Protein AF-A0A1Q9VNB1-F1 (afdb_monomer_lite)

Secondary structure (DSSP, 8-state):
-------PPPPEE-GGGGTTPPPBSSHHHHHHHHHHHHHTTSSEEEEEE-HHHHT-SSEEEEEE--S-SSEEEEEEEEEEEEEEETTEEEEEEEEEEEEEEESS-EETTEE-

Sequence (112 aa):
MEPVVVREQPAADVTADYADIPASSGARGLVAAVAEQATRGMGDWILETTPDYAGEPFYRADVTGMQDDAQAGERLFITVREDVGENGREYTIDTVERTLLCHRGVSGGLCL

pLDDT: mean 83.18, std 15.66, range [35.34, 96.38]

Radius of gyration: 15.19 Å; chains: 1; bounding box: 54×28×34 Å

Foldseek 3Di:
DDDDPFDKFDWDWPLVVCPPPDKDPDPVVSVVVVLCVQCVVQWDKDFPDDCVGPVDQWTWMWTARHPDPFFRTKIKTWHWDWDQDPVGIIIDTDTIIIITGTDCDDDPRDGD

Structure (mmCIF, N/CA/C/O backbone):
data_AF-A0A1Q9VNB1-F1
#
_entry.id   AF-A0A1Q9VNB1-F1
#
loop_
_atom_site.group_PDB
_atom_site.id
_atom_site.type_symbol
_atom_site.label_atom_id
_atom_site.label_alt_id
_atom_site.label_comp_id
_atom_site.label_asym_id
_atom_site.label_entity_id
_atom_site.label_seq_id
_atom_site.pdbx_PDB_ins_code
_atom_site.Cartn_x
_atom_site.Cartn_y
_atom_site.Cartn_z
_atom_site.occupancy
_atom_site.B_iso_or_equiv
_atom_site.auth_seq_id
_atom_site.auth_comp_id
_atom_site.auth_asym_id
_atom_site.auth_atom_id
_atom_site.pdbx_PDB_model_num
ATOM 1 N N . MET A 1 1 ? -32.692 11.154 2.073 1.00 39.28 1 MET A N 1
ATOM 2 C CA . MET A 1 1 ? -31.400 10.504 1.786 1.00 39.28 1 MET A CA 1
ATOM 3 C C . MET A 1 1 ? -30.336 11.440 2.306 1.00 39.28 1 MET A C 1
ATOM 5 O O . MET A 1 1 ? -30.044 12.436 1.660 1.00 39.28 1 MET A O 1
ATOM 9 N N . GLU A 1 2 ? -29.897 11.208 3.536 1.00 35.34 2 GLU A N 1
ATOM 10 C CA . GLU A 1 2 ? -28.783 11.952 4.121 1.00 35.34 2 GLU A CA 1
ATOM 11 C C . GLU A 1 2 ? -27.477 11.401 3.528 1.00 35.34 2 GLU A C 1
ATOM 13 O O . GLU A 1 2 ? -27.385 10.189 3.314 1.00 35.34 2 GLU A O 1
ATOM 18 N N . PRO A 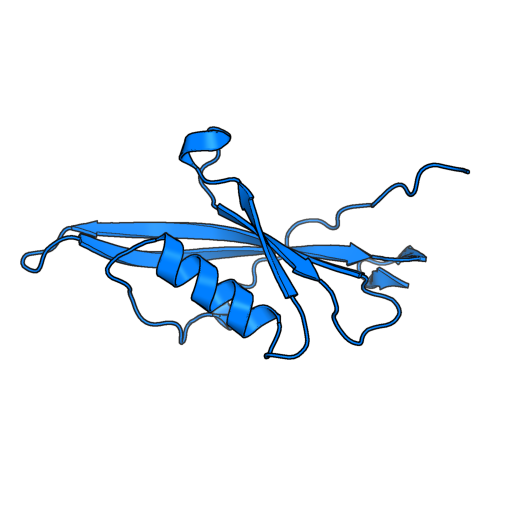1 3 ? -26.495 12.252 3.192 1.00 37.00 3 PRO A N 1
ATOM 19 C CA . PRO A 1 3 ? -25.218 11.787 2.672 1.00 37.00 3 PRO A CA 1
ATOM 20 C C . PRO A 1 3 ? -24.488 10.978 3.749 1.00 37.00 3 PRO A C 1
ATOM 22 O O . PRO A 1 3 ? -24.332 11.435 4.882 1.00 37.00 3 PRO A O 1
ATOM 25 N N . VAL A 1 4 ? -24.035 9.774 3.395 1.00 42.41 4 VAL A N 1
ATOM 26 C CA . VAL A 1 4 ? -23.155 8.964 4.244 1.00 42.41 4 VAL A CA 1
ATOM 27 C C . VAL A 1 4 ? -21.826 9.708 4.359 1.00 42.41 4 VAL A C 1
ATOM 29 O O . VAL A 1 4 ? -21.039 9.748 3.417 1.00 42.41 4 VAL A O 1
ATOM 32 N N . VAL A 1 5 ? -21.595 10.358 5.500 1.00 42.25 5 VAL A N 1
ATOM 33 C CA . VAL A 1 5 ? -20.314 11.000 5.811 1.00 42.25 5 VAL A CA 1
ATOM 34 C C . VAL A 1 5 ? -19.338 9.897 6.211 1.00 42.25 5 VAL A C 1
ATOM 36 O O . VAL A 1 5 ? -19.308 9.483 7.369 1.00 42.25 5 VAL A O 1
ATOM 39 N N . VAL A 1 6 ? -18.564 9.397 5.247 1.00 45.28 6 VAL A N 1
ATOM 40 C CA . VAL A 1 6 ? -17.441 8.489 5.514 1.00 45.28 6 VAL A CA 1
ATOM 41 C C . VAL A 1 6 ? -16.415 9.266 6.342 1.00 45.28 6 VAL A C 1
ATOM 43 O O . VAL A 1 6 ? -15.884 10.277 5.888 1.00 45.28 6 VAL A O 1
ATOM 46 N N . ARG A 1 7 ? -16.198 8.855 7.596 1.00 46.69 7 ARG A N 1
ATOM 47 C CA . ARG A 1 7 ? -15.191 9.451 8.484 1.00 46.69 7 ARG A CA 1
ATOM 48 C C . ARG A 1 7 ? -13.922 8.609 8.411 1.00 46.69 7 ARG A C 1
ATOM 50 O O . ARG A 1 7 ? -13.937 7.458 8.835 1.00 46.69 7 ARG A O 1
ATOM 57 N N . GLU A 1 8 ? -12.857 9.192 7.874 1.00 53.22 8 GLU A N 1
ATOM 58 C CA . GLU A 1 8 ? -11.533 8.577 7.742 1.00 53.22 8 GLU A CA 1
ATOM 59 C C . GLU A 1 8 ? -10.807 8.574 9.100 1.00 53.22 8 GLU A C 1
ATOM 61 O O . GLU A 1 8 ? -10.722 9.598 9.782 1.00 53.22 8 GLU A O 1
ATOM 66 N N . GLN A 1 9 ? -10.310 7.409 9.522 1.00 56.91 9 GLN A N 1
ATOM 67 C CA . GLN A 1 9 ? -9.381 7.289 10.650 1.00 56.91 9 GLN A CA 1
ATOM 68 C C . GLN A 1 9 ? -7.986 7.840 10.289 1.00 56.91 9 GLN A C 1
ATOM 70 O O . GLN A 1 9 ? -7.616 7.800 9.111 1.00 56.91 9 GLN A O 1
ATOM 75 N N . PRO A 1 10 ? -7.185 8.315 11.270 1.00 59.38 10 PRO A N 1
ATOM 76 C CA . PRO A 1 10 ? -5.778 8.622 11.019 1.00 59.38 10 PRO A CA 1
ATOM 77 C C . PRO A 1 10 ? -5.075 7.377 10.475 1.00 59.38 10 PRO A C 1
ATOM 79 O O . PRO A 1 10 ? -5.323 6.270 10.959 1.00 59.38 10 PRO A O 1
ATOM 82 N N . ALA A 1 11 ? -4.240 7.567 9.457 1.00 75.81 11 ALA A N 1
ATOM 83 C CA . ALA A 1 11 ? -3.580 6.461 8.789 1.00 75.81 11 ALA A CA 1
ATOM 84 C C . ALA A 1 11 ? -2.640 5.739 9.774 1.00 75.81 11 ALA A C 1
ATOM 86 O O . ALA A 1 11 ? -1.833 6.368 10.460 1.00 75.81 11 ALA A O 1
ATOM 87 N N . ALA A 1 12 ? -2.803 4.425 9.897 1.00 87.25 12 ALA A N 1
ATOM 88 C CA . ALA A 1 12 ? -1.961 3.562 10.710 1.00 87.25 12 ALA A CA 1
ATOM 89 C C . ALA A 1 12 ? -0.859 2.963 9.835 1.00 87.25 12 ALA A C 1
ATOM 91 O O . ALA A 1 12 ? -1.164 2.390 8.790 1.00 87.25 12 ALA A O 1
ATOM 92 N N . ASP A 1 13 ? 0.396 3.053 10.272 1.00 92.25 13 ASP A N 1
ATOM 93 C CA . ASP A 1 13 ? 1.499 2.347 9.619 1.00 92.25 13 ASP A CA 1
ATOM 94 C C . ASP A 1 13 ? 1.332 0.835 9.824 1.00 92.25 13 ASP A C 1
ATOM 96 O O . ASP A 1 13 ? 1.304 0.335 10.952 1.00 92.25 13 ASP A O 1
ATOM 100 N N . VAL A 1 14 ? 1.181 0.125 8.710 1.00 94.75 14 VAL A N 1
ATOM 101 C CA . VAL A 1 14 ? 0.990 -1.327 8.627 1.00 94.75 14 VAL A CA 1
ATOM 102 C C . VAL A 1 14 ? 2.045 -1.965 7.725 1.00 94.75 14 VAL A C 1
ATOM 104 O O . VAL A 1 14 ? 1.867 -3.080 7.247 1.00 94.75 14 VAL A O 1
ATOM 107 N N . THR A 1 15 ? 3.165 -1.282 7.483 1.00 95.00 15 THR A N 1
ATOM 108 C CA . THR A 1 15 ? 4.225 -1.742 6.572 1.00 95.00 15 THR A CA 1
ATOM 109 C C . THR A 1 15 ? 4.734 -3.138 6.939 1.00 95.00 15 THR A C 1
ATOM 111 O O . THR A 1 15 ? 4.968 -3.972 6.065 1.00 95.00 15 THR A O 1
ATOM 114 N N . ALA A 1 16 ? 4.845 -3.426 8.240 1.00 94.94 16 ALA A N 1
ATOM 115 C CA . ALA A 1 16 ? 5.292 -4.722 8.747 1.00 94.94 16 ALA A CA 1
ATOM 116 C C . ALA A 1 16 ? 4.375 -5.891 8.339 1.00 94.94 16 ALA A C 1
ATOM 118 O O . ALA A 1 16 ? 4.864 -7.012 8.203 1.00 94.94 16 ALA A O 1
ATOM 119 N N . ASP A 1 17 ? 3.086 -5.639 8.086 1.00 94.56 17 ASP A N 1
ATOM 120 C CA . ASP A 1 17 ? 2.123 -6.665 7.666 1.00 94.56 17 ASP A CA 1
ATOM 121 C C . ASP A 1 17 ? 2.406 -7.174 6.237 1.00 94.56 17 ASP A C 1
ATOM 123 O O . ASP A 1 17 ? 1.901 -8.226 5.841 1.00 94.56 17 ASP A O 1
ATOM 127 N N . TYR A 1 18 ? 3.230 -6.445 5.474 1.00 95.19 18 TYR A N 1
ATOM 128 C CA . TYR A 1 18 ? 3.546 -6.701 4.065 1.00 95.19 18 TYR A CA 1
ATOM 129 C C . TYR A 1 18 ? 5.036 -6.976 3.816 1.00 95.19 18 TYR A C 1
ATOM 131 O O . TYR A 1 18 ? 5.475 -6.996 2.667 1.00 95.19 18 TYR A O 1
ATOM 139 N N . ALA A 1 19 ? 5.820 -7.217 4.873 1.00 93.62 19 ALA A N 1
ATOM 140 C CA . ALA A 1 19 ? 7.269 -7.416 4.785 1.00 93.62 19 ALA A CA 1
ATOM 141 C C . ALA A 1 19 ? 7.689 -8.642 3.945 1.00 93.62 19 ALA A C 1
ATOM 143 O O . ALA A 1 19 ? 8.819 -8.695 3.463 1.00 93.62 19 ALA A O 1
ATOM 144 N N . ASP A 1 20 ? 6.788 -9.611 3.759 1.00 94.19 20 ASP A N 1
ATOM 145 C CA . ASP A 1 20 ? 7.035 -10.829 2.979 1.00 94.19 20 ASP A CA 1
ATOM 146 C C . ASP A 1 20 ? 6.792 -10.653 1.468 1.00 94.19 20 ASP A C 1
ATOM 148 O O . ASP A 1 20 ? 7.089 -11.564 0.690 1.00 94.19 20 ASP A O 1
ATOM 152 N N . ILE A 1 21 ? 6.252 -9.508 1.024 1.00 95.06 21 ILE A N 1
ATOM 153 C CA . ILE A 1 21 ? 6.034 -9.251 -0.403 1.00 95.06 21 ILE A CA 1
ATOM 154 C C . ILE A 1 21 ? 7.396 -9.018 -1.073 1.00 95.06 21 ILE A C 1
ATOM 156 O O . ILE A 1 21 ? 8.102 -8.068 -0.721 1.00 95.06 21 ILE A O 1
ATOM 160 N N . PRO A 1 22 ? 7.786 -9.857 -2.051 1.00 94.44 22 PRO A N 1
ATOM 161 C CA . PRO A 1 22 ? 9.070 -9.716 -2.710 1.00 94.44 22 PRO A CA 1
ATOM 162 C C . PRO A 1 22 ? 9.094 -8.474 -3.596 1.00 94.44 22 PRO A C 1
ATOM 164 O O . PRO A 1 22 ? 8.063 -7.962 -4.040 1.00 94.44 22 PRO A O 1
ATOM 167 N N . ALA A 1 23 ? 10.308 -8.039 -3.910 1.00 93.12 23 ALA A N 1
ATOM 168 C CA . ALA A 1 23 ? 10.520 -6.992 -4.885 1.00 93.12 23 ALA A CA 1
ATOM 169 C C . ALA A 1 23 ? 9.913 -7.357 -6.253 1.00 93.12 23 ALA A C 1
ATOM 171 O O . ALA A 1 23 ? 9.771 -8.529 -6.615 1.00 93.12 23 ALA A O 1
ATOM 172 N N . SER A 1 24 ? 9.541 -6.337 -7.020 1.00 94.25 24 SER A N 1
ATOM 173 C CA . SER A 1 24 ? 8.868 -6.499 -8.307 1.00 94.25 24 SER A CA 1
ATOM 174 C C . SER A 1 24 ? 9.552 -5.688 -9.394 1.00 94.25 24 SER A C 1
ATOM 176 O O . SER A 1 24 ? 10.097 -4.619 -9.139 1.00 94.25 24 SER A O 1
ATOM 178 N N . SER A 1 25 ? 9.437 -6.132 -10.644 1.00 92.56 25 SER A N 1
ATOM 179 C CA . SER A 1 25 ? 9.868 -5.352 -11.808 1.00 92.56 25 SER A CA 1
ATOM 180 C C . SER A 1 25 ? 8.936 -4.173 -12.125 1.00 92.56 25 SER A C 1
ATOM 182 O O . SER A 1 25 ? 9.179 -3.441 -13.083 1.00 92.56 25 SER A O 1
ATOM 184 N N . GLY A 1 26 ? 7.839 -3.993 -11.376 1.00 92.62 26 GLY A N 1
ATOM 185 C CA . GLY A 1 26 ? 6.924 -2.870 -11.558 1.00 92.62 26 GLY A CA 1
ATOM 186 C C . GLY A 1 26 ? 6.126 -2.511 -10.305 1.00 92.62 26 GLY A C 1
ATOM 187 O O . GLY A 1 26 ? 5.512 -3.369 -9.674 1.00 92.62 26 GLY A O 1
ATOM 188 N N . ALA A 1 27 ? 6.043 -1.211 -10.015 1.00 92.56 27 ALA A N 1
ATOM 189 C CA . ALA A 1 27 ? 5.306 -0.660 -8.877 1.00 92.56 27 ALA A CA 1
ATOM 190 C C . ALA A 1 27 ? 3.840 -1.127 -8.791 1.00 92.56 27 ALA A C 1
ATOM 192 O O . ALA A 1 27 ? 3.362 -1.491 -7.720 1.00 92.56 27 ALA A O 1
ATOM 193 N N . ARG A 1 28 ? 3.123 -1.190 -9.924 1.00 92.75 28 ARG A N 1
ATOM 194 C CA . ARG A 1 28 ? 1.719 -1.651 -9.944 1.00 92.75 28 ARG A CA 1
ATOM 195 C C . ARG A 1 28 ? 1.570 -3.111 -9.513 1.00 92.75 28 ARG A C 1
ATOM 197 O O . ARG A 1 28 ? 0.539 -3.459 -8.951 1.00 92.75 28 ARG A O 1
ATOM 204 N N . GLY A 1 29 ? 2.585 -3.942 -9.760 1.00 93.75 29 GLY A N 1
ATOM 205 C CA . GLY A 1 29 ? 2.597 -5.331 -9.304 1.00 93.75 29 GLY A CA 1
ATOM 206 C C . GLY A 1 29 ? 2.672 -5.432 -7.780 1.00 93.75 29 GLY A C 1
ATOM 207 O O . GLY A 1 29 ? 1.963 -6.243 -7.199 1.00 93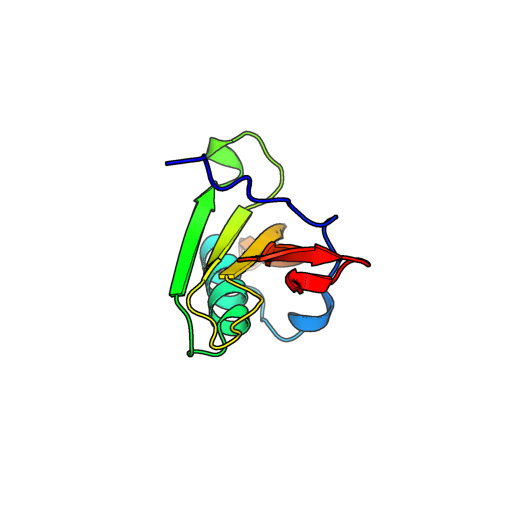.75 29 GLY A O 1
ATOM 208 N N . LEU A 1 30 ? 3.455 -4.563 -7.129 1.00 95.56 30 LEU A N 1
ATOM 209 C CA . LEU A 1 30 ? 3.501 -4.491 -5.662 1.00 95.56 30 LEU A CA 1
ATOM 210 C C . LEU A 1 30 ? 2.181 -4.014 -5.074 1.00 95.56 30 LEU A C 1
ATOM 212 O O . LEU A 1 30 ? 1.699 -4.592 -4.110 1.00 95.56 30 LEU A O 1
ATOM 216 N N . VAL A 1 31 ? 1.582 -2.980 -5.666 1.00 95.62 31 VAL A N 1
ATOM 217 C CA . VAL A 1 31 ? 0.296 -2.449 -5.198 1.00 95.62 31 VAL A CA 1
ATOM 218 C C . VAL A 1 31 ? -0.796 -3.514 -5.277 1.00 95.62 31 VAL A C 1
ATOM 220 O O . VAL A 1 31 ? -1.554 -3.674 -4.325 1.00 95.62 31 VAL A O 1
ATOM 223 N N . ALA A 1 32 ? -0.835 -4.278 -6.374 1.00 95.38 32 ALA A N 1
ATOM 224 C CA . ALA A 1 32 ? -1.741 -5.412 -6.503 1.00 95.38 32 ALA A CA 1
ATOM 225 C C . ALA A 1 32 ? -1.468 -6.480 -5.434 1.00 95.38 32 ALA A C 1
ATOM 227 O O . ALA A 1 32 ? -2.405 -6.908 -4.775 1.00 95.38 32 ALA A O 1
ATOM 228 N N . ALA A 1 33 ? -0.204 -6.849 -5.195 1.00 96.00 33 ALA A N 1
ATOM 229 C CA . ALA A 1 33 ? 0.150 -7.833 -4.171 1.00 96.00 33 ALA A CA 1
ATOM 230 C C . ALA A 1 33 ? -0.267 -7.391 -2.754 1.00 96.00 33 ALA A C 1
ATOM 232 O O . ALA A 1 33 ? -0.834 -8.185 -2.005 1.00 96.00 33 ALA A O 1
ATOM 233 N N . VAL A 1 34 ? -0.046 -6.118 -2.404 1.00 96.38 34 VAL A N 1
ATOM 234 C CA . VAL A 1 34 ? -0.485 -5.533 -1.126 1.00 96.38 34 VAL A CA 1
ATOM 235 C C . VAL A 1 34 ? -2.006 -5.607 -1.000 1.00 96.38 34 VAL A C 1
ATOM 237 O O . VAL A 1 34 ? -2.515 -6.093 0.007 1.00 96.38 34 VAL A O 1
ATOM 240 N N . ALA A 1 35 ? -2.738 -5.169 -2.026 1.00 94.75 35 ALA A N 1
ATOM 241 C CA . ALA A 1 35 ? -4.197 -5.141 -2.000 1.00 94.75 35 ALA A CA 1
ATOM 242 C C . ALA A 1 35 ? -4.817 -6.554 -1.994 1.00 94.75 35 ALA A C 1
ATOM 244 O O . ALA A 1 35 ? -5.761 -6.820 -1.252 1.00 94.75 35 ALA A O 1
ATOM 245 N N . GLU A 1 36 ? -4.258 -7.497 -2.752 1.00 93.81 36 GLU A N 1
ATOM 246 C CA . GLU A 1 36 ? -4.662 -8.906 -2.726 1.00 93.81 36 GLU A CA 1
ATOM 247 C C . GLU A 1 36 ? -4.441 -9.520 -1.339 1.00 93.81 36 GLU A C 1
ATOM 249 O O . GLU A 1 36 ? -5.345 -10.154 -0.788 1.00 93.81 36 GLU A O 1
ATOM 254 N N . GLN A 1 37 ? -3.279 -9.281 -0.727 1.00 94.31 37 GLN A N 1
ATOM 255 C CA . GLN A 1 37 ? -2.991 -9.752 0.625 1.00 94.31 37 GLN A CA 1
ATOM 256 C C . GLN A 1 37 ? -3.929 -9.124 1.665 1.00 94.31 37 GLN A C 1
ATOM 258 O O . GLN A 1 37 ? -4.416 -9.834 2.549 1.00 94.31 37 GLN A O 1
ATOM 263 N N . ALA A 1 38 ? -4.239 -7.833 1.530 1.00 92.00 38 ALA A N 1
ATOM 264 C CA . ALA A 1 38 ? -5.183 -7.114 2.381 1.00 92.00 38 ALA A CA 1
ATOM 265 C C . ALA A 1 38 ? -6.594 -7.728 2.341 1.00 92.00 38 ALA A C 1
ATOM 267 O O . ALA A 1 38 ? -7.197 -7.977 3.386 1.00 92.00 38 ALA A O 1
ATOM 268 N N . THR A 1 39 ? -7.091 -8.084 1.149 1.00 91.06 39 THR A N 1
ATOM 269 C CA . THR A 1 39 ? -8.394 -8.767 1.005 1.00 91.06 39 THR A CA 1
ATOM 270 C C . THR A 1 39 ? -8.405 -10.180 1.590 1.00 91.06 39 THR A C 1
ATOM 272 O O . THR A 1 39 ? -9.476 -10.740 1.835 1.00 91.06 39 THR A O 1
ATOM 275 N N . ARG A 1 40 ? -7.229 -10.811 1.741 1.00 87.19 40 ARG A N 1
ATOM 276 C CA . ARG A 1 40 ? -7.072 -12.241 2.064 1.00 87.19 40 ARG A CA 1
ATOM 277 C C . ARG A 1 40 ? -7.915 -13.159 1.161 1.00 87.19 40 ARG A C 1
ATOM 279 O O . ARG A 1 40 ? -8.369 -14.214 1.602 1.00 87.19 40 ARG A O 1
ATOM 286 N N . GLY A 1 41 ? -8.163 -12.740 -0.083 1.00 84.06 41 GLY A N 1
ATOM 287 C CA . GLY A 1 41 ? -9.002 -13.451 -1.053 1.00 84.06 41 GLY A CA 1
ATOM 288 C C . GLY A 1 41 ? -10.504 -13.459 -0.741 1.00 84.06 41 GLY A C 1
ATOM 289 O O . GLY A 1 41 ? -11.242 -14.224 -1.356 1.00 84.06 41 GLY A O 1
ATOM 290 N N . MET A 1 42 ? -10.962 -12.657 0.223 1.00 84.00 42 MET A N 1
ATOM 291 C CA . MET A 1 42 ? -12.364 -12.596 0.655 1.00 84.00 42 MET A CA 1
ATOM 292 C C . MET A 1 42 ? -13.078 -11.301 0.257 1.00 84.00 42 MET A C 1
ATOM 294 O O . MET A 1 42 ? -14.287 -11.214 0.450 1.00 84.00 42 MET A O 1
ATOM 298 N N . GLY A 1 43 ? -12.350 -10.322 -0.276 1.00 86.94 43 GLY A N 1
ATOM 299 C CA . GLY A 1 43 ? -12.874 -9.023 -0.685 1.00 86.94 43 GLY A CA 1
ATOM 300 C C . GLY A 1 43 ? -12.408 -8.621 -2.079 1.00 86.94 43 GLY A C 1
ATOM 301 O O . GLY A 1 43 ? -11.666 -9.348 -2.740 1.00 86.94 43 GLY A O 1
ATOM 302 N N . ASP A 1 44 ? -12.826 -7.431 -2.487 1.00 91.38 44 ASP A N 1
ATOM 303 C CA . ASP A 1 44 ? -12.435 -6.798 -3.742 1.00 91.38 44 ASP A CA 1
ATOM 304 C C . ASP A 1 44 ? -11.531 -5.601 -3.459 1.00 91.38 44 ASP A C 1
ATOM 306 O O . ASP A 1 44 ? -11.594 -4.989 -2.389 1.00 91.38 44 ASP A O 1
ATOM 310 N N . TRP A 1 45 ? -10.714 -5.223 -4.437 1.00 94.62 45 TRP A N 1
ATOM 311 C CA . TRP A 1 45 ? -9.909 -4.014 -4.344 1.00 94.62 45 TRP A CA 1
ATOM 312 C C . TRP A 1 45 ? -9.902 -3.236 -5.654 1.00 94.62 45 TRP A C 1
ATOM 314 O O . TRP A 1 45 ? -10.028 -3.800 -6.744 1.00 94.62 45 TRP A O 1
ATOM 324 N N . ILE A 1 46 ? -9.741 -1.921 -5.537 1.00 94.50 46 ILE A N 1
ATOM 325 C CA . ILE A 1 46 ? -9.633 -1.001 -6.666 1.00 94.50 46 ILE A CA 1
ATOM 326 C C . ILE A 1 46 ? -8.450 -0.059 -6.463 1.00 94.50 46 ILE A C 1
ATOM 328 O O . ILE A 1 46 ? -8.184 0.408 -5.357 1.00 94.50 46 ILE A O 1
ATOM 332 N N . LEU A 1 47 ? -7.727 0.220 -7.547 1.00 94.62 47 LEU A N 1
ATOM 333 C CA . LEU A 1 47 ? -6.704 1.260 -7.567 1.00 94.62 47 LEU A CA 1
ATOM 334 C C . LEU A 1 47 ? -7.371 2.606 -7.857 1.00 94.62 47 LEU A C 1
ATOM 336 O O . LEU A 1 47 ? -7.755 2.865 -8.996 1.00 94.62 47 LEU A O 1
ATOM 340 N N . GLU A 1 48 ? -7.474 3.451 -6.838 1.00 92.12 48 GLU A N 1
ATOM 341 C CA . GLU A 1 48 ? -8.148 4.748 -6.908 1.00 92.12 48 GLU A CA 1
ATOM 342 C C . GLU A 1 48 ? -7.281 5.821 -7.564 1.00 92.12 48 GLU A C 1
ATOM 344 O O . GLU A 1 48 ? -7.747 6.586 -8.406 1.00 92.12 48 GLU A O 1
ATOM 349 N N . THR A 1 49 ? -6.010 5.906 -7.164 1.00 91.94 49 THR A N 1
ATOM 350 C CA . THR A 1 49 ? -5.078 6.884 -7.730 1.00 91.94 49 THR A CA 1
ATOM 351 C C . THR A 1 49 ? -3.656 6.347 -7.815 1.00 91.94 49 THR A C 1
ATOM 353 O O . THR A 1 49 ? -3.255 5.441 -7.077 1.00 91.94 49 THR A O 1
ATOM 356 N N . THR A 1 50 ? -2.890 6.931 -8.732 1.00 91.62 50 THR A N 1
ATOM 357 C CA . THR A 1 50 ? -1.453 6.719 -8.887 1.00 91.62 50 THR A CA 1
ATOM 358 C C . THR A 1 50 ? -0.703 8.020 -8.602 1.00 91.62 50 THR A C 1
ATOM 360 O O . THR A 1 50 ? -1.279 9.100 -8.788 1.00 91.62 50 THR A O 1
ATOM 363 N N . PRO A 1 51 ? 0.591 7.941 -8.241 1.00 88.00 51 PRO A N 1
ATOM 364 C CA . PRO A 1 51 ? 1.412 9.125 -8.008 1.00 88.00 51 PRO A CA 1
ATOM 365 C C . PRO A 1 51 ? 1.344 10.149 -9.149 1.00 88.00 51 PRO A C 1
ATOM 367 O O . PRO A 1 51 ? 1.108 11.336 -8.927 1.00 88.00 51 PRO A O 1
ATOM 370 N N . ASP A 1 52 ? 1.433 9.669 -10.394 1.00 83.38 52 ASP A N 1
ATOM 371 C CA . ASP A 1 52 ? 1.416 10.514 -11.595 1.00 83.38 52 ASP A CA 1
ATOM 372 C C . ASP A 1 52 ? 0.070 11.212 -11.849 1.00 83.38 52 ASP A C 1
ATOM 374 O O . ASP A 1 52 ? 0.019 12.225 -12.545 1.00 83.38 52 ASP A O 1
ATOM 378 N N . TYR A 1 53 ? -1.030 10.659 -11.329 1.00 79.06 53 TYR A N 1
ATOM 379 C CA . TYR A 1 53 ? -2.378 11.160 -11.591 1.00 79.06 53 TYR A CA 1
ATOM 380 C C . TYR A 1 53 ? -2.797 12.250 -10.599 1.00 79.06 53 TYR A C 1
ATOM 382 O O . TYR A 1 53 ? -3.384 13.252 -11.004 1.00 79.06 53 TYR A O 1
ATOM 390 N N . ALA A 1 54 ? -2.478 12.076 -9.312 1.00 74.81 54 ALA A N 1
ATOM 391 C CA . ALA A 1 54 ? -2.862 13.013 -8.252 1.00 74.81 54 ALA A CA 1
ATOM 392 C C . ALA A 1 54 ? -1.736 13.966 -7.813 1.00 74.81 54 ALA A C 1
ATOM 394 O O . ALA A 1 54 ? -2.003 14.914 -7.076 1.00 74.81 54 ALA A O 1
ATOM 395 N N . GLY A 1 55 ? -0.491 13.746 -8.257 1.00 80.69 55 GLY A N 1
ATOM 396 C CA . GLY A 1 55 ? 0.675 14.483 -7.757 1.00 80.69 55 GLY A CA 1
ATOM 397 C C . GLY A 1 55 ? 1.040 14.119 -6.313 1.00 80.69 55 GLY A C 1
ATOM 398 O O . GLY A 1 55 ? 1.683 14.906 -5.619 1.00 80.69 55 GLY A O 1
ATOM 399 N N . GLU A 1 56 ? 0.603 12.947 -5.854 1.00 85.75 56 GLU A N 1
ATOM 400 C CA . GLU A 1 56 ? 0.847 12.409 -4.515 1.00 85.75 56 GLU A CA 1
ATOM 401 C C . GLU A 1 56 ? 2.046 11.444 -4.541 1.00 85.75 56 GLU A C 1
ATOM 403 O O . GLU A 1 56 ? 2.336 10.856 -5.580 1.00 85.75 56 GLU A O 1
ATOM 408 N N . PRO A 1 57 ? 2.768 11.241 -3.425 1.00 87.56 57 PRO A N 1
ATOM 409 C CA . PRO A 1 57 ? 3.929 10.348 -3.401 1.00 87.56 57 PRO A CA 1
ATOM 410 C C . PRO A 1 57 ? 3.570 8.852 -3.294 1.00 87.56 57 PRO A C 1
ATOM 412 O O . PRO A 1 57 ? 4.470 8.017 -3.252 1.00 87.56 57 PRO A O 1
ATOM 415 N N . PHE A 1 58 ? 2.283 8.498 -3.239 1.00 91.50 58 PHE A N 1
ATOM 416 C CA . PHE A 1 58 ? 1.800 7.142 -2.971 1.00 91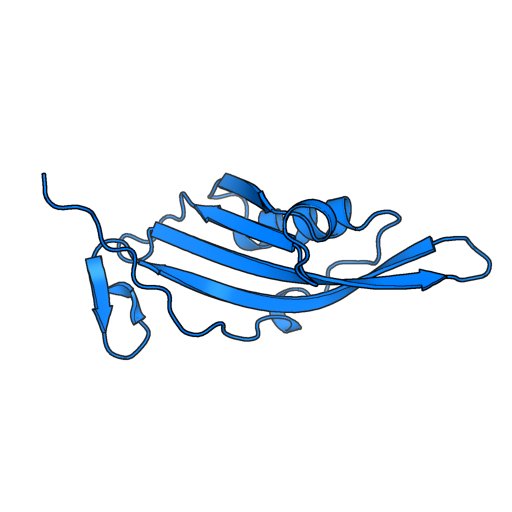.50 58 PHE A CA 1
ATOM 417 C C . PHE A 1 58 ? 0.746 6.687 -3.987 1.00 91.50 58 PHE A C 1
ATOM 419 O O . PHE A 1 58 ? 0.108 7.481 -4.680 1.00 91.50 58 PHE A O 1
ATOM 426 N N . TYR A 1 59 ? 0.533 5.377 -4.045 1.00 94.50 59 TYR A N 1
ATOM 427 C CA . TYR A 1 59 ? -0.637 4.765 -4.663 1.00 94.50 59 TYR A CA 1
ATOM 428 C C . TYR A 1 59 ? -1.762 4.687 -3.637 1.00 94.50 59 TYR A C 1
ATOM 430 O O . TYR A 1 59 ? -1.512 4.347 -2.482 1.00 94.50 59 TYR A O 1
ATOM 438 N N . ARG A 1 60 ? -3.001 4.950 -4.058 1.00 94.56 60 ARG A N 1
ATOM 439 C CA . ARG A 1 60 ? -4.177 4.768 -3.201 1.00 94.56 60 ARG A CA 1
ATOM 440 C C . ARG A 1 60 ? -5.004 3.605 -3.705 1.00 94.56 60 ARG A C 1
ATOM 442 O O . ARG A 1 60 ? -5.448 3.637 -4.853 1.00 94.56 60 ARG A O 1
ATOM 449 N N . ALA A 1 61 ? -5.226 2.615 -2.855 1.00 94.69 61 ALA A N 1
ATOM 450 C CA . ALA A 1 61 ? -6.084 1.480 -3.154 1.00 94.69 61 ALA A CA 1
ATOM 451 C C . ALA A 1 61 ? -7.178 1.353 -2.095 1.00 94.69 61 ALA A C 1
ATOM 453 O O . ALA A 1 61 ? -6.890 1.427 -0.903 1.00 94.69 61 ALA A O 1
ATOM 454 N N . ASP A 1 62 ? -8.413 1.141 -2.534 1.00 93.50 62 ASP A N 1
ATOM 455 C CA . ASP A 1 62 ? -9.531 0.863 -1.640 1.00 93.50 62 ASP A CA 1
ATOM 456 C C . ASP A 1 62 ? -9.818 -0.638 -1.677 1.00 93.50 62 ASP A C 1
ATOM 458 O O . ASP A 1 62 ? -10.005 -1.225 -2.742 1.00 93.50 62 ASP A O 1
ATOM 462 N N . VAL A 1 63 ? -9.837 -1.254 -0.502 1.00 92.75 63 VAL A N 1
ATOM 463 C CA . VAL A 1 63 ? -10.147 -2.662 -0.259 1.00 92.75 63 VAL A CA 1
ATOM 464 C C . VAL A 1 63 ? -11.514 -2.721 0.406 1.00 92.75 63 VAL A C 1
ATOM 466 O O . VAL A 1 63 ? -11.751 -2.067 1.418 1.00 92.75 63 VAL A O 1
ATOM 469 N N . THR A 1 64 ? -12.441 -3.483 -0.162 1.00 88.75 64 THR A N 1
ATOM 470 C CA . THR A 1 64 ? -13.847 -3.532 0.266 1.00 88.75 64 THR A CA 1
ATOM 471 C C . THR A 1 64 ? -14.380 -4.964 0.237 1.00 88.75 64 THR A C 1
ATOM 473 O O . THR A 1 64 ? -13.675 -5.896 -0.144 1.00 88.75 64 THR A O 1
ATOM 476 N N . GLY A 1 65 ? -15.627 -5.166 0.672 1.00 75.94 65 GLY A N 1
ATOM 477 C CA . GLY A 1 65 ? -16.261 -6.492 0.639 1.00 75.94 65 GLY A CA 1
ATOM 478 C C . GLY A 1 65 ? -15.757 -7.451 1.722 1.00 75.94 65 GLY A C 1
ATOM 479 O O . GLY A 1 65 ? -15.984 -8.654 1.637 1.00 75.94 65 GLY A O 1
ATOM 480 N N . MET A 1 66 ? -15.091 -6.922 2.749 1.00 74.31 66 MET A N 1
ATOM 481 C CA . MET A 1 66 ? -14.672 -7.684 3.925 1.00 74.31 66 MET A CA 1
ATOM 482 C C . MET A 1 66 ? -15.908 -8.183 4.698 1.00 74.31 66 MET A C 1
ATOM 484 O O . MET A 1 66 ? -16.936 -7.512 4.736 1.00 74.31 66 MET A O 1
ATOM 488 N N . GLN A 1 67 ? -15.820 -9.355 5.339 1.00 65.69 67 GLN A N 1
ATOM 489 C CA . GLN A 1 67 ? -16.941 -9.969 6.085 1.00 65.69 67 GLN A CA 1
ATOM 490 C C . GLN A 1 67 ? -17.264 -9.287 7.431 1.00 65.69 67 GLN A C 1
ATOM 492 O O . GLN A 1 67 ? -18.017 -9.836 8.235 1.00 65.69 67 GLN A O 1
ATOM 497 N N . ASP A 1 68 ? -16.678 -8.125 7.700 1.00 69.88 68 ASP A N 1
ATOM 498 C CA . ASP A 1 68 ? -16.854 -7.392 8.948 1.00 69.88 68 ASP A CA 1
ATOM 499 C C . ASP A 1 68 ? -18.068 -6.455 8.830 1.00 69.88 68 ASP A C 1
ATOM 501 O O . ASP A 1 68 ? -18.174 -5.659 7.899 1.00 69.88 68 ASP A O 1
ATOM 505 N N . ASP A 1 69 ? -19.031 -6.573 9.745 1.00 65.81 69 ASP A N 1
ATOM 506 C CA . ASP A 1 69 ? -20.283 -5.815 9.683 1.00 65.81 69 ASP A CA 1
ATOM 507 C C . ASP A 1 69 ? -20.158 -4.369 10.199 1.00 65.81 69 ASP A C 1
ATOM 509 O O . ASP A 1 69 ? -21.065 -3.557 9.974 1.00 65.81 69 ASP A O 1
ATOM 513 N N . ALA A 1 70 ? -19.046 -4.039 10.863 1.00 65.00 70 ALA A N 1
ATOM 514 C CA . ALA A 1 70 ? -18.695 -2.692 11.305 1.00 65.00 70 ALA A CA 1
ATOM 515 C C . ALA A 1 70 ? -17.770 -1.985 10.294 1.00 65.00 70 ALA A C 1
ATOM 517 O O . ALA A 1 70 ? -17.887 -0.771 10.064 1.00 65.00 70 ALA A O 1
ATOM 518 N N . GLN A 1 71 ? -16.871 -2.732 9.648 1.00 76.06 71 GLN A N 1
ATOM 519 C CA . GLN A 1 71 ? -15.912 -2.220 8.668 1.00 76.06 71 GLN A CA 1
ATOM 520 C C . GLN A 1 71 ? -16.398 -2.434 7.223 1.00 76.06 71 GLN A C 1
ATOM 522 O O . GLN A 1 71 ? -16.459 -3.546 6.718 1.00 76.06 71 GLN A O 1
ATOM 527 N N . ALA A 1 72 ? -16.664 -1.340 6.503 1.00 78.19 72 ALA A N 1
ATOM 528 C CA . ALA A 1 72 ? -16.997 -1.387 5.075 1.00 78.19 72 ALA A CA 1
ATOM 529 C C . ALA A 1 72 ? -15.779 -1.729 4.192 1.00 78.19 72 ALA A C 1
ATOM 531 O O . ALA A 1 72 ? -15.931 -2.239 3.080 1.00 78.19 72 ALA A O 1
ATOM 532 N N . GLY A 1 73 ? -14.575 -1.432 4.680 1.00 87.75 73 GLY A N 1
ATOM 533 C CA . GLY A 1 73 ? -13.328 -1.690 3.978 1.00 87.75 73 GLY A CA 1
ATOM 534 C C . GLY A 1 73 ? -12.138 -0.985 4.614 1.00 87.75 73 GLY A C 1
ATOM 535 O O . GLY A 1 73 ? -12.191 -0.513 5.751 1.00 87.75 73 GLY A O 1
ATOM 536 N N . GLU A 1 74 ? -11.052 -0.887 3.873 1.00 90.25 74 GLU A N 1
ATOM 537 C CA . GLU A 1 74 ? -9.871 -0.117 4.232 1.00 90.25 74 GLU A CA 1
ATOM 538 C C . GLU A 1 74 ? -9.303 0.582 3.001 1.00 90.25 74 GLU A C 1
ATOM 540 O O . GLU A 1 74 ? -9.408 0.101 1.879 1.00 90.25 74 GLU A O 1
ATOM 545 N N . ARG A 1 75 ? -8.715 1.748 3.225 1.00 92.50 75 ARG A N 1
ATOM 546 C CA . ARG A 1 75 ? -7.981 2.519 2.237 1.00 92.50 75 ARG A CA 1
ATOM 547 C C . ARG A 1 75 ? -6.503 2.407 2.553 1.00 92.50 75 ARG A C 1
ATOM 549 O O . ARG A 1 75 ? -6.089 2.704 3.673 1.00 92.50 75 ARG A O 1
ATOM 556 N N . LEU A 1 76 ? -5.732 1.983 1.566 1.00 94.75 76 LEU A N 1
ATOM 557 C CA . LEU A 1 76 ? -4.294 1.793 1.646 1.00 94.75 76 LEU A CA 1
ATOM 558 C C . LEU A 1 76 ? -3.585 2.906 0.880 1.00 94.75 76 LEU A C 1
ATOM 560 O O . LEU A 1 76 ? -3.936 3.208 -0.262 1.00 94.75 76 LEU A O 1
ATOM 564 N N . PHE A 1 77 ? -2.566 3.474 1.510 1.00 95.06 77 PHE A N 1
ATOM 565 C CA . PHE A 1 77 ? -1.636 4.434 0.934 1.00 95.06 77 PHE A CA 1
ATOM 566 C C . PHE A 1 77 ? -0.279 3.747 0.840 1.00 95.06 77 PHE A C 1
ATOM 568 O O . PHE A 1 77 ? 0.353 3.454 1.853 1.00 95.06 77 PHE A O 1
ATOM 575 N N . ILE A 1 78 ? 0.126 3.409 -0.379 1.00 96.00 78 ILE A N 1
ATOM 576 C CA . ILE A 1 78 ? 1.258 2.523 -0.641 1.00 96.00 78 ILE A CA 1
ATOM 577 C C . ILE A 1 78 ? 2.358 3.337 -1.305 1.00 96.00 78 ILE A C 1
ATOM 579 O O . ILE A 1 78 ? 2.228 3.756 -2.458 1.00 96.00 78 ILE A O 1
ATOM 583 N N . THR A 1 79 ? 3.456 3.531 -0.589 1.00 95.19 79 THR A N 1
ATOM 584 C CA . THR A 1 79 ? 4.674 4.134 -1.124 1.00 95.19 79 THR A CA 1
ATOM 585 C C . THR A 1 79 ? 5.621 3.019 -1.536 1.00 95.19 79 THR A C 1
ATOM 587 O O . THR A 1 79 ? 5.876 2.083 -0.777 1.00 95.19 79 THR A O 1
ATOM 590 N N . VAL A 1 80 ? 6.147 3.116 -2.753 1.00 94.50 80 VAL A N 1
ATOM 591 C CA . VAL A 1 80 ? 7.139 2.176 -3.278 1.00 94.50 80 VAL A CA 1
ATOM 592 C C . VAL A 1 80 ? 8.459 2.897 -3.474 1.00 94.50 80 VAL A C 1
ATOM 594 O O . VAL A 1 80 ? 8.490 4.056 -3.891 1.00 94.50 80 VAL A O 1
ATOM 597 N N . ARG A 1 81 ? 9.550 2.192 -3.215 1.00 94.19 81 ARG A N 1
ATOM 598 C CA . ARG A 1 81 ? 10.896 2.645 -3.532 1.00 94.19 81 ARG A CA 1
ATOM 599 C C . ARG A 1 81 ? 11.321 2.036 -4.861 1.00 94.19 81 ARG A C 1
ATOM 601 O O . ARG A 1 81 ? 11.094 0.853 -5.095 1.00 94.19 81 ARG A O 1
ATOM 608 N N . GLU A 1 82 ? 11.898 2.857 -5.734 1.00 93.31 82 GLU A N 1
ATOM 609 C CA . GLU A 1 82 ? 12.569 2.396 -6.952 1.00 93.31 82 GLU A CA 1
ATOM 610 C C . GLU A 1 82 ? 14.068 2.274 -6.664 1.00 93.31 82 GLU A C 1
ATOM 612 O O . GLU A 1 82 ? 14.718 3.261 -6.314 1.00 93.31 82 GLU A O 1
ATOM 617 N N . ASP A 1 83 ? 14.609 1.076 -6.849 1.00 92.25 83 ASP A N 1
ATOM 618 C CA . ASP A 1 83 ? 16.029 0.774 -6.772 1.00 92.25 83 ASP A CA 1
ATOM 619 C C . ASP A 1 83 ? 16.546 0.476 -8.188 1.00 92.25 83 ASP A C 1
ATOM 621 O O . ASP A 1 83 ? 16.028 -0.379 -8.913 1.00 92.25 83 ASP A O 1
ATOM 625 N N . VAL A 1 84 ? 17.573 1.213 -8.620 1.00 89.69 84 VAL A N 1
ATOM 626 C CA . VAL A 1 84 ? 18.186 1.041 -9.946 1.00 89.69 84 VAL A CA 1
ATOM 627 C C . VAL A 1 84 ? 19.535 0.354 -9.777 1.00 89.69 84 VAL A C 1
ATOM 629 O O . VAL A 1 84 ? 20.510 0.978 -9.356 1.00 89.69 84 VAL A O 1
ATOM 632 N N . GLY A 1 85 ? 19.581 -0.937 -10.103 1.00 82.19 85 GLY A N 1
ATOM 633 C CA . GLY A 1 85 ? 20.775 -1.774 -10.002 1.00 82.19 85 GLY A CA 1
ATOM 634 C C . GLY A 1 85 ? 21.293 -2.259 -11.357 1.00 82.19 85 GLY A C 1
ATOM 635 O O . GLY A 1 85 ? 20.764 -1.926 -12.418 1.00 82.19 85 GLY A O 1
ATOM 636 N N . GLU A 1 86 ? 22.326 -3.105 -11.325 1.00 80.12 86 GLU A N 1
ATOM 637 C CA . GLU A 1 86 ? 22.934 -3.691 -12.534 1.00 80.12 86 GLU A CA 1
ATOM 638 C C . GLU A 1 86 ? 21.951 -4.558 -13.344 1.00 80.12 86 GLU A C 1
ATOM 640 O O . GLU A 1 86 ? 22.093 -4.684 -14.558 1.00 80.12 86 GLU A O 1
ATOM 645 N N . ASN A 1 87 ? 20.916 -5.101 -12.692 1.00 79.50 87 ASN A N 1
ATOM 646 C CA . ASN A 1 87 ? 19.887 -5.946 -13.309 1.00 79.50 87 ASN A CA 1
ATOM 647 C C . ASN A 1 87 ? 18.652 -5.163 -13.798 1.00 79.50 87 ASN A C 1
ATOM 649 O O . ASN A 1 87 ? 17.661 -5.770 -14.204 1.00 79.50 87 ASN A O 1
ATOM 653 N N . GLY A 1 88 ? 18.699 -3.828 -13.780 1.00 87.38 88 GLY A N 1
ATOM 654 C CA . GLY A 1 88 ? 17.584 -2.964 -14.159 1.00 87.38 88 GLY A CA 1
ATOM 655 C C . GLY A 1 88 ? 16.871 -2.350 -12.956 1.00 87.38 88 GLY A C 1
ATOM 656 O O . GLY A 1 88 ? 17.471 -2.148 -11.900 1.00 87.38 88 GLY A O 1
ATOM 657 N N . ARG A 1 89 ? 15.600 -1.987 -13.153 1.00 90.12 89 ARG A N 1
ATOM 658 C CA . ARG A 1 89 ? 14.768 -1.370 -12.115 1.00 90.12 89 ARG A CA 1
ATO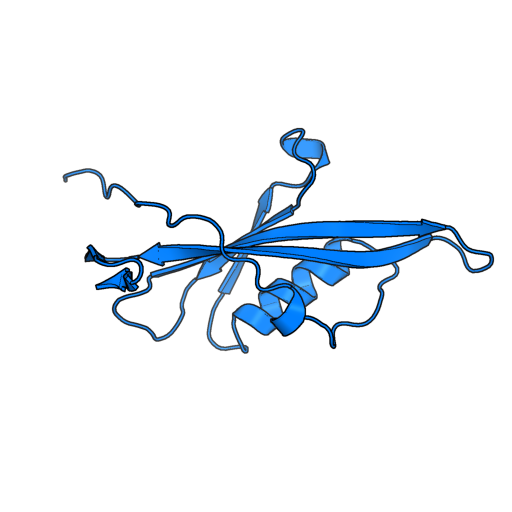M 659 C C . ARG A 1 89 ? 14.067 -2.442 -11.304 1.00 90.12 89 ARG A C 1
ATOM 661 O O . ARG A 1 89 ? 13.397 -3.305 -11.871 1.00 90.12 89 ARG A O 1
ATOM 668 N N . GLU A 1 90 ? 14.185 -2.325 -9.999 1.00 94.31 90 GLU A N 1
ATOM 669 C CA . GLU A 1 90 ? 13.472 -3.132 -9.031 1.00 94.31 90 GLU A CA 1
ATOM 670 C C . GLU A 1 90 ? 12.676 -2.199 -8.119 1.00 94.31 90 GLU A C 1
ATOM 672 O O . GLU A 1 90 ? 13.105 -1.090 -7.809 1.00 94.31 90 GLU A O 1
ATOM 677 N N . TYR A 1 91 ? 11.477 -2.621 -7.742 1.00 94.31 91 TYR A N 1
ATOM 678 C CA . TYR A 1 91 ? 10.616 -1.876 -6.842 1.00 94.31 91 TYR A CA 1
ATOM 679 C C . TYR A 1 91 ? 10.443 -2.667 -5.556 1.00 94.31 91 TYR A C 1
ATOM 681 O O . TYR A 1 91 ? 10.223 -3.880 -5.599 1.00 94.31 91 TYR A O 1
ATOM 689 N N . THR A 1 92 ? 10.466 -1.970 -4.427 1.00 95.50 92 THR A N 1
ATOM 690 C CA . THR A 1 92 ? 10.178 -2.523 -3.100 1.00 95.50 92 THR A CA 1
ATOM 691 C C . THR A 1 92 ? 9.112 -1.689 -2.394 1.00 95.50 92 THR A C 1
ATOM 693 O O . THR A 1 92 ? 8.872 -0.532 -2.748 1.00 95.50 92 THR A O 1
ATOM 696 N N . ILE A 1 93 ? 8.417 -2.283 -1.422 1.00 95.88 93 ILE A N 1
ATOM 697 C CA . ILE A 1 93 ? 7.485 -1.545 -0.563 1.00 95.88 93 ILE A CA 1
ATOM 698 C C . ILE A 1 93 ? 8.313 -0.702 0.407 1.00 95.88 93 ILE A C 1
ATOM 700 O O . ILE A 1 93 ? 9.170 -1.236 1.108 1.00 95.88 93 ILE A O 1
ATOM 704 N N . ASP A 1 94 ? 8.060 0.605 0.432 1.00 95.12 94 ASP A N 1
ATOM 705 C CA . ASP A 1 94 ? 8.704 1.532 1.365 1.00 95.12 94 ASP A CA 1
ATOM 706 C C . ASP A 1 94 ? 7.855 1.683 2.628 1.00 95.12 94 ASP A C 1
ATOM 708 O O . ASP A 1 94 ? 8.306 1.361 3.725 1.00 95.12 94 ASP A O 1
ATOM 712 N N . THR A 1 95 ? 6.596 2.088 2.440 1.00 95.50 95 THR A N 1
ATOM 713 C CA . THR A 1 95 ? 5.631 2.314 3.519 1.00 95.50 95 THR A CA 1
ATOM 714 C C . THR A 1 95 ? 4.235 1.926 3.052 1.00 95.50 95 THR A C 1
ATOM 716 O O . THR A 1 95 ? 3.859 2.202 1.909 1.00 95.50 95 THR A O 1
ATOM 719 N N . VAL A 1 96 ? 3.447 1.333 3.946 1.00 95.88 96 VAL A N 1
ATOM 720 C CA . VAL A 1 96 ? 2.005 1.147 3.765 1.00 95.88 96 VAL A CA 1
ATOM 721 C C . VAL A 1 96 ? 1.280 1.762 4.948 1.00 95.88 96 VAL A C 1
ATOM 723 O O . VAL A 1 96 ? 1.422 1.304 6.080 1.00 95.88 96 VAL A O 1
ATOM 726 N N . GLU A 1 97 ? 0.469 2.778 4.678 1.00 95.12 97 GLU A N 1
ATOM 727 C CA . GLU A 1 97 ? -0.435 3.349 5.668 1.00 95.12 97 GLU A CA 1
ATOM 728 C C . GLU A 1 97 ? -1.872 2.915 5.379 1.00 95.12 97 GLU A C 1
ATOM 730 O O . GLU A 1 97 ? -2.286 2.793 4.224 1.00 95.12 97 GLU A O 1
ATOM 735 N N . ARG A 1 98 ? -2.652 2.684 6.433 1.00 92.56 98 ARG A N 1
ATOM 736 C CA . ARG A 1 98 ? -4.035 2.222 6.340 1.00 92.56 98 ARG A CA 1
ATOM 737 C C . ARG A 1 98 ? -4.992 3.141 7.074 1.00 92.56 98 ARG A C 1
ATOM 739 O O . ARG A 1 98 ? -4.829 3.394 8.263 1.00 92.56 98 ARG A O 1
ATOM 746 N N . THR A 1 99 ? -6.092 3.471 6.414 1.00 89.75 99 THR A N 1
ATOM 747 C CA . THR A 1 99 ? -7.269 4.086 7.026 1.00 89.75 99 THR A CA 1
ATOM 748 C C . THR A 1 99 ? -8.466 3.144 6.923 1.00 89.75 99 THR A C 1
ATOM 750 O O . THR A 1 99 ? -8.796 2.678 5.837 1.00 89.75 99 THR A O 1
ATOM 753 N N . LEU A 1 100 ? -9.159 2.871 8.032 1.00 86.75 100 LEU A N 1
ATOM 754 C CA . LEU A 1 100 ? -10.385 2.067 7.992 1.00 86.75 100 LEU A CA 1
ATOM 755 C C . LEU A 1 100 ? -11.554 2.869 7.403 1.00 86.75 100 LEU A C 1
ATOM 757 O O . LEU A 1 100 ? -11.754 4.040 7.739 1.00 86.75 100 LEU A O 1
ATOM 761 N N . LEU A 1 101 ? -12.352 2.211 6.564 1.00 82.81 101 LEU A N 1
ATOM 762 C CA . LEU A 1 101 ? -13.614 2.718 6.038 1.00 82.81 101 LEU A CA 1
ATOM 763 C C . LEU A 1 101 ? -14.745 2.082 6.853 1.00 82.81 101 LEU A C 1
ATOM 765 O O . LEU A 1 101 ? -15.020 0.891 6.722 1.00 82.81 101 LEU A O 1
ATOM 769 N N . CYS A 1 102 ? -15.391 2.853 7.726 1.00 79.06 102 CYS A N 1
ATOM 770 C CA . CYS A 1 102 ? -16.405 2.322 8.644 1.00 79.06 102 CYS A CA 1
ATOM 771 C C . CYS A 1 102 ? -17.831 2.503 8.106 1.00 79.06 102 CYS A C 1
ATOM 773 O O . CYS A 1 102 ? -18.162 3.558 7.560 1.00 79.06 102 CYS A O 1
ATOM 775 N N . HIS A 1 103 ? -18.700 1.509 8.324 1.00 70.56 103 HIS A N 1
ATOM 776 C CA . HIS A 1 103 ? -20.084 1.549 7.840 1.00 70.56 103 HIS A CA 1
ATOM 777 C C . HIS A 1 103 ? -21.038 2.293 8.794 1.00 70.56 103 HIS A C 1
ATOM 779 O O . HIS A 1 103 ? -21.935 2.999 8.324 1.00 70.56 103 HIS A O 1
ATOM 785 N N . ARG A 1 104 ? -20.881 2.153 10.123 1.00 65.12 104 ARG A N 1
ATOM 786 C CA . ARG A 1 104 ? -21.798 2.757 11.122 1.00 65.12 104 ARG A CA 1
ATOM 787 C C . ARG A 1 104 ? -21.158 3.859 11.974 1.00 65.12 104 ARG A C 1
ATOM 789 O O . ARG A 1 104 ? -21.789 4.380 12.892 1.00 65.12 104 ARG A O 1
ATOM 796 N N . GLY A 1 105 ? -19.945 4.283 11.619 1.00 62.25 105 GLY A N 1
ATOM 797 C CA . GLY A 1 105 ? -19.218 5.378 12.263 1.00 62.25 105 GLY A CA 1
ATOM 798 C C . GLY A 1 105 ? -17.960 4.922 13.002 1.00 62.25 105 GLY A C 1
ATOM 799 O O . GLY A 1 105 ? -17.562 3.765 12.926 1.00 62.25 105 GLY A O 1
ATOM 800 N N . VAL A 1 106 ? -17.315 5.865 13.693 1.00 62.59 106 VAL A N 1
ATOM 801 C CA . VAL A 1 106 ? -16.055 5.653 14.423 1.00 62.59 106 VAL A CA 1
ATOM 802 C C . VAL A 1 106 ? -16.249 6.050 15.885 1.00 62.59 106 VAL A C 1
ATOM 804 O O . VAL A 1 106 ? -16.710 7.161 16.158 1.00 62.59 106 VAL A O 1
ATOM 807 N N . SER A 1 107 ? -15.851 5.189 16.822 1.00 63.38 107 SER A N 1
ATOM 808 C CA . SER A 1 107 ? -15.752 5.520 18.250 1.00 63.38 107 SER A CA 1
ATOM 809 C C . SER A 1 10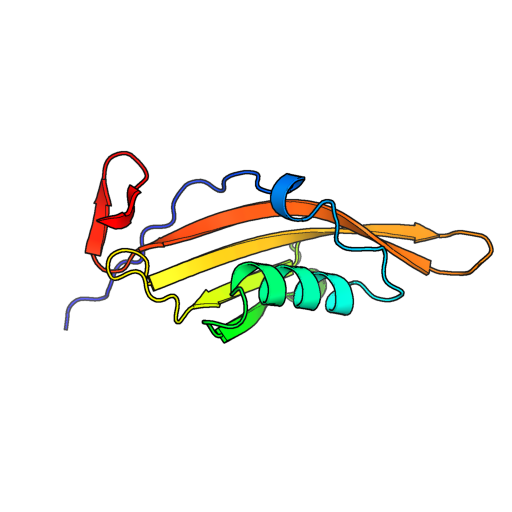7 ? -14.475 4.943 18.838 1.00 63.38 107 SER A C 1
ATOM 811 O O . SER A 1 107 ? -14.137 3.791 18.589 1.00 63.38 107 SER A O 1
ATOM 813 N N . GLY A 1 108 ? -13.732 5.755 19.592 1.00 58.00 108 GLY A N 1
ATOM 814 C CA . GLY A 1 108 ? -12.478 5.317 20.215 1.00 58.00 108 GLY A CA 1
ATOM 815 C C . GLY A 1 108 ? -11.396 4.844 19.233 1.00 58.00 108 GLY A C 1
ATOM 816 O O . GLY A 1 108 ? -10.487 4.141 19.652 1.00 58.00 108 GLY A O 1
ATOM 817 N N . GLY A 1 109 ? -11.490 5.198 17.944 1.00 58.16 109 GLY A N 1
ATOM 818 C CA . GLY A 1 109 ? -10.569 4.721 16.904 1.00 58.16 109 GLY A CA 1
ATOM 819 C C . GLY A 1 109 ? -10.915 3.342 16.332 1.00 58.16 109 GLY A C 1
ATOM 820 O O . GLY A 1 109 ? -10.110 2.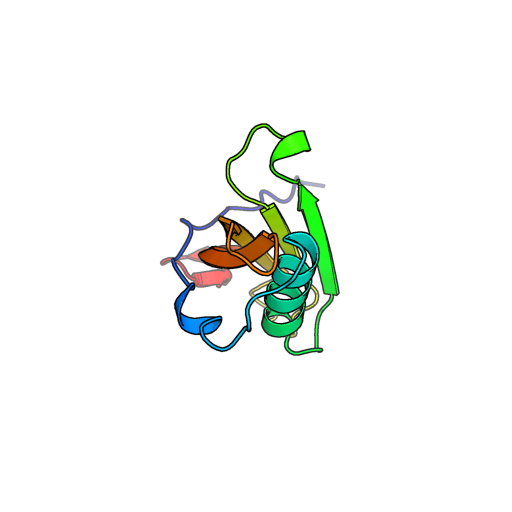772 15.608 1.00 58.16 109 GLY A O 1
ATOM 821 N N . LEU A 1 110 ? -12.106 2.811 16.617 1.00 62.56 110 LEU A N 1
ATOM 822 C CA . LEU A 1 110 ? -12.611 1.556 16.059 1.00 62.56 110 LEU A CA 1
ATOM 823 C C . LEU A 1 110 ? -13.884 1.819 15.246 1.00 62.56 110 LEU A C 1
ATOM 825 O O . LEU A 1 110 ? -14.640 2.750 15.556 1.00 62.56 110 LEU A O 1
ATOM 829 N N . CYS A 1 111 ? -14.103 1.019 14.199 1.00 67.94 111 CYS A N 1
ATOM 830 C CA . CYS A 1 111 ? -15.403 0.969 13.534 1.00 67.94 111 CYS A CA 1
ATOM 831 C C . CYS A 1 111 ? -16.441 0.373 14.500 1.00 67.94 111 CYS A C 1
ATOM 833 O O . CYS A 1 111 ? -16.122 -0.543 15.260 1.00 67.94 111 CYS A O 1
ATOM 835 N N . LEU A 1 112 ? -17.656 0.927 14.495 1.00 64.12 112 LEU A N 1
ATOM 836 C CA . LEU A 1 112 ? -18.810 0.441 15.265 1.00 64.12 112 LEU A CA 1
ATOM 837 C C . LEU A 1 112 ? -19.893 -0.143 14.352 1.00 64.12 112 LEU A C 1
ATOM 839 O O . LEU A 1 112 ? -19.884 0.205 13.149 1.00 64.12 112 LEU A O 1
#